Protein AF-Q66L25-F1 (afdb_monomer_lite)

Secondary structure (DSSP, 8-state):
-----HHHHHHHHHHHTT--TTHHHHHHHHHHHHH-GGGGGGGGGG---SSHHHHHT-HHHHHHHHHHHHHHHHHHTTGGGHHHHHHHHHT--

Sequence (93 aa):
MVHLSADEKSAINAVWSKVNIENDGHDALTRLLVVFPWTQRYFSSFGNLSNVAAISGNAKVRAHGKKVLSAVDESIHHLDDIKKKKKKKKKKK

pLDDT: mean 90.58, std 14.56, range [35.91, 98.62]

Foldseek 3Di:
DDDDDPVRLVVVVVVLVPDDLQPVLLVVLLCCCAVPVVVCVVVVVQPDSPDSCRSSPGPVSSVVSSVVSVLVVVLSVVVVCNPVVVVVVVVVD

Radius of gyration: 15.43 Å; chains: 1; bounding box: 30×30×38 Å

Structure (mmCIF, N/CA/C/O backbone):
data_AF-Q66L25-F1
#
_entry.id   AF-Q66L25-F1
#
loop_
_atom_site.group_PDB
_atom_site.id
_atom_site.type_symbol
_atom_site.label_atom_id
_atom_site.label_alt_id
_atom_site.label_comp_id
_atom_site.label_asym_id
_atom_site.label_entity_id
_atom_site.label_seq_id
_atom_site.pdbx_PDB_ins_code
_atom_site.Cartn_x
_atom_site.Cartn_y
_atom_site.Cartn_z
_atom_site.occupancy
_atom_site.B_iso_or_equiv
_atom_site.auth_seq_id
_atom_site.auth_comp_id
_atom_site.auth_asym_id
_atom_site.auth_atom_id
_atom_site.pdbx_PDB_model_num
ATOM 1 N N . MET A 1 1 ? -8.056 -12.584 21.414 1.00 61.84 1 MET A N 1
ATOM 2 C CA . MET A 1 1 ? -8.271 -11.778 20.186 1.00 61.84 1 MET A CA 1
ATOM 3 C C . MET A 1 1 ? -7.975 -10.344 20.578 1.00 61.84 1 MET A C 1
ATOM 5 O O . MET A 1 1 ? -8.243 -10.034 21.728 1.00 61.84 1 MET A O 1
ATOM 9 N N . VAL A 1 2 ? -7.349 -9.522 19.733 1.00 82.56 2 VAL A N 1
ATOM 10 C CA . VAL A 1 2 ? -7.136 -8.114 20.119 1.00 82.56 2 VAL A CA 1
ATOM 11 C C . VAL A 1 2 ? -8.508 -7.450 20.149 1.00 82.56 2 VAL A C 1
ATOM 13 O O . VAL A 1 2 ? -9.280 -7.650 19.213 1.00 82.56 2 VAL A O 1
ATOM 16 N N . HIS A 1 3 ? -8.819 -6.756 21.236 1.00 86.25 3 HIS A N 1
ATOM 17 C CA . HIS A 1 3 ? -10.059 -6.013 21.395 1.00 86.25 3 HIS A CA 1
ATOM 18 C C . HIS A 1 3 ? -9.719 -4.532 21.278 1.00 86.25 3 HIS A C 1
ATOM 20 O O . HIS A 1 3 ? -8.916 -4.043 22.066 1.00 86.25 3 HIS A O 1
ATOM 26 N N . LEU A 1 4 ? -10.292 -3.856 20.283 1.00 91.00 4 LEU A N 1
ATOM 27 C CA . LEU A 1 4 ? -10.109 -2.419 20.100 1.00 91.00 4 LEU A CA 1
ATOM 28 C C . LEU A 1 4 ? -11.191 -1.669 20.876 1.00 91.00 4 LEU A C 1
ATOM 30 O O . LEU A 1 4 ? -12.368 -2.036 20.798 1.00 91.00 4 LEU A O 1
ATOM 34 N N . SER A 1 5 ? -10.803 -0.630 21.608 1.00 94.62 5 SER A N 1
ATOM 35 C CA . SER A 1 5 ? -11.744 0.286 22.248 1.00 94.62 5 SER A CA 1
ATOM 36 C C . SER A 1 5 ? -12.566 1.048 21.199 1.00 94.62 5 SER A C 1
ATOM 38 O O . SER A 1 5 ? -12.247 1.059 20.004 1.00 94.62 5 SER A O 1
ATOM 40 N N . ALA A 1 6 ? -13.650 1.692 21.634 1.00 94.44 6 ALA A N 1
ATOM 41 C CA . ALA A 1 6 ? -14.445 2.544 20.751 1.00 94.44 6 ALA A CA 1
ATOM 42 C C . ALA A 1 6 ? -13.600 3.691 20.164 1.00 94.44 6 ALA A C 1
ATOM 44 O O . ALA A 1 6 ? -13.673 3.955 18.962 1.00 94.44 6 ALA A O 1
ATOM 45 N N . ASP A 1 7 ? -12.740 4.295 20.987 1.00 96.94 7 ASP A N 1
ATOM 46 C CA . ASP A 1 7 ? -11.865 5.396 20.583 1.00 96.94 7 ASP A CA 1
ATOM 47 C C . ASP A 1 7 ? -10.814 4.944 19.565 1.00 96.94 7 ASP A C 1
ATOM 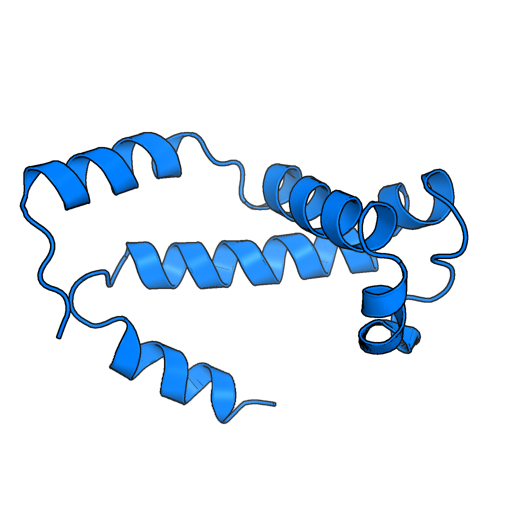49 O O . ASP A 1 7 ? -10.588 5.625 18.566 1.00 96.94 7 ASP A O 1
ATOM 53 N N . GLU A 1 8 ? -10.227 3.755 19.744 1.00 96.00 8 GLU A N 1
ATOM 54 C CA . GLU A 1 8 ? -9.273 3.187 18.784 1.00 96.00 8 GLU A CA 1
ATOM 55 C C . GLU A 1 8 ? -9.936 2.910 17.429 1.00 96.00 8 GLU A C 1
ATOM 57 O O . GLU A 1 8 ? -9.381 3.245 16.380 1.00 96.00 8 GLU A O 1
ATOM 62 N N . LYS A 1 9 ? -11.151 2.341 17.428 1.00 94.62 9 LYS A N 1
ATOM 63 C CA . LYS A 1 9 ? -11.922 2.118 16.192 1.00 94.62 9 LYS A CA 1
ATOM 64 C C . LYS A 1 9 ? -12.260 3.439 15.502 1.00 94.62 9 LYS A C 1
ATOM 66 O O . LYS A 1 9 ? -12.142 3.537 14.281 1.00 94.62 9 LYS A O 1
ATOM 71 N N . SER A 1 10 ? -12.666 4.446 16.274 1.00 96.06 10 SER A N 1
ATOM 72 C CA . SER A 1 10 ? -12.966 5.784 15.764 1.00 96.06 10 SER A CA 1
ATOM 73 C C . SER A 1 10 ? -11.732 6.421 15.121 1.00 96.06 10 SER A C 1
ATOM 75 O O . SER A 1 10 ? -11.793 6.856 13.971 1.00 96.06 10 SER A O 1
ATOM 77 N N . ALA A 1 11 ? -10.582 6.377 15.799 1.00 97.69 11 ALA A N 1
ATOM 78 C CA . ALA A 1 11 ? -9.323 6.910 15.287 1.00 97.69 11 ALA A CA 1
ATOM 79 C C . ALA A 1 11 ? -8.876 6.215 13.989 1.00 97.69 11 ALA A C 1
ATOM 81 O O . ALA A 1 11 ? -8.497 6.890 13.031 1.00 97.69 11 ALA A O 1
ATOM 82 N N . ILE A 1 12 ? -8.976 4.880 13.917 1.00 96.38 12 ILE A N 1
ATOM 83 C CA . ILE A 1 12 ? -8.663 4.116 12.697 1.00 96.38 12 ILE A CA 1
ATOM 84 C C . ILE A 1 12 ? -9.548 4.572 11.534 1.00 96.38 12 ILE A C 1
ATOM 86 O O . ILE A 1 12 ? -9.032 4.875 10.460 1.00 96.38 12 ILE A O 1
ATOM 90 N N . ASN A 1 13 ? -10.864 4.660 11.744 1.00 95.62 13 ASN A N 1
ATOM 91 C CA . ASN A 1 13 ? -11.798 5.088 10.702 1.00 95.62 13 ASN A CA 1
ATOM 92 C C . ASN A 1 13 ? -11.571 6.547 10.279 1.00 95.62 13 ASN A C 1
ATOM 94 O O . ASN A 1 13 ? -11.647 6.857 9.093 1.00 95.62 13 ASN A O 1
ATOM 98 N N . ALA A 1 14 ? -11.247 7.434 11.223 1.00 97.81 14 ALA A N 1
ATOM 99 C CA . ALA A 1 14 ? -10.976 8.845 10.951 1.00 97.81 14 ALA A CA 1
ATOM 100 C C . ALA A 1 14 ? -9.703 9.067 10.118 1.00 97.81 14 ALA A C 1
ATOM 102 O O . ALA A 1 14 ? -9.632 10.015 9.335 1.00 97.81 14 ALA A O 1
ATOM 103 N N . VAL A 1 15 ? -8.690 8.213 10.282 1.00 97.94 15 VAL A N 1
ATOM 104 C CA . VAL A 1 15 ? -7.508 8.215 9.409 1.00 97.94 15 VAL A CA 1
ATOM 105 C C . VAL A 1 15 ? -7.850 7.576 8.065 1.00 97.94 15 VAL A C 1
ATOM 107 O O . VAL A 1 15 ? -7.520 8.139 7.023 1.00 97.94 15 VAL A O 1
ATOM 110 N N . TRP A 1 16 ? -8.536 6.431 8.077 1.00 97.56 16 TRP A N 1
ATOM 111 C CA . TRP A 1 16 ? -8.849 5.682 6.861 1.00 97.56 16 TRP A CA 1
ATOM 112 C C . TRP A 1 16 ? -9.739 6.454 5.885 1.00 97.56 16 TRP A C 1
ATOM 114 O O . TRP A 1 16 ? -9.532 6.366 4.680 1.00 97.56 16 TRP A O 1
ATOM 124 N N . SER A 1 17 ? -10.665 7.278 6.380 1.00 97.06 17 SER A N 1
ATOM 125 C CA . SER A 1 17 ? -11.534 8.114 5.538 1.00 97.06 17 SER A CA 1
ATOM 126 C C . SER A 1 17 ? -10.779 9.127 4.669 1.00 97.06 17 SER A C 1
ATOM 128 O O . SER A 1 17 ? -11.341 9.643 3.705 1.00 97.06 17 SER A O 1
ATOM 130 N N . LYS A 1 18 ? -9.509 9.405 4.986 1.00 97.94 18 LYS A N 1
ATOM 131 C CA . LYS A 1 18 ? -8.633 10.306 4.224 1.00 97.94 18 LYS A CA 1
ATOM 132 C C . LYS A 1 18 ? -7.777 9.573 3.188 1.00 97.94 18 LYS A C 1
ATOM 134 O O . LYS A 1 18 ? -7.122 10.231 2.385 1.00 97.94 18 LYS A O 1
ATOM 139 N N . VAL A 1 19 ? -7.755 8.240 3.215 1.00 98.19 19 VAL A N 1
ATOM 140 C CA . VAL A 1 19 ? -6.918 7.419 2.333 1.00 98.19 19 VAL A CA 1
ATOM 141 C C . VAL A 1 19 ? -7.558 7.315 0.953 1.00 98.19 19 VAL A C 1
ATOM 143 O O . VAL A 1 19 ? -8.681 6.834 0.794 1.00 98.19 19 VAL A O 1
ATOM 146 N N . ASN A 1 20 ? -6.810 7.692 -0.078 1.00 98.25 20 ASN A N 1
ATOM 147 C CA . ASN A 1 20 ? -7.146 7.389 -1.458 1.00 98.25 20 ASN A CA 1
ATOM 148 C C . ASN A 1 20 ? -6.567 6.019 -1.825 1.00 98.25 20 ASN A C 1
ATOM 150 O O . ASN A 1 20 ? -5.386 5.886 -2.137 1.00 98.25 20 ASN A O 1
ATOM 154 N N . ILE A 1 21 ? -7.425 4.996 -1.837 1.00 97.50 21 ILE A N 1
ATOM 155 C CA . ILE A 1 21 ? -7.046 3.592 -2.081 1.00 97.50 21 ILE A CA 1
ATOM 156 C C . ILE A 1 21 ? -6.181 3.409 -3.339 1.00 97.50 21 ILE A C 1
ATOM 158 O O . ILE A 1 21 ? -5.312 2.536 -3.370 1.00 97.50 21 ILE A O 1
ATOM 162 N N . GLU A 1 22 ? -6.421 4.185 -4.395 1.00 96.81 22 GLU A N 1
ATOM 163 C CA . GLU A 1 22 ? -5.654 4.052 -5.629 1.00 96.81 22 GLU A CA 1
ATOM 164 C C . GLU A 1 22 ? -4.290 4.739 -5.539 1.00 96.81 22 GLU A C 1
ATOM 166 O O . GLU A 1 22 ? -3.270 4.089 -5.780 1.00 96.81 22 GLU A O 1
ATOM 171 N N . ASN A 1 23 ? -4.272 6.022 -5.173 1.00 97.81 23 ASN A N 1
ATOM 172 C CA . ASN A 1 23 ? -3.047 6.819 -5.141 1.00 97.81 23 ASN A CA 1
ATOM 173 C C . ASN A 1 23 ? -2.124 6.371 -4.004 1.00 97.81 23 ASN A C 1
ATOM 175 O O . ASN A 1 23 ? -0.973 6.020 -4.251 1.00 97.81 23 ASN A O 1
ATOM 179 N N . ASP A 1 24 ? -2.643 6.266 -2.780 1.00 98.44 24 ASP A N 1
ATOM 180 C CA . ASP A 1 24 ? -1.842 5.858 -1.623 1.00 98.44 24 ASP A CA 1
ATOM 181 C C . ASP A 1 24 ? -1.380 4.402 -1.750 1.00 98.44 24 ASP A C 1
ATOM 183 O O . ASP A 1 24 ? -0.327 4.018 -1.240 1.00 98.44 24 ASP A O 1
ATOM 187 N N . GLY A 1 25 ? -2.151 3.573 -2.462 1.00 98.19 25 GLY A N 1
ATOM 188 C CA . GLY A 1 25 ? -1.828 2.165 -2.685 1.00 98.19 25 GLY A CA 1
ATOM 189 C C . GLY A 1 25 ? -0.683 2.012 -3.665 1.00 98.19 25 GLY A C 1
ATOM 190 O O . GLY A 1 25 ? 0.232 1.216 -3.436 1.00 98.19 25 GLY A O 1
ATOM 191 N N . HIS A 1 26 ? -0.727 2.794 -4.743 1.00 98.44 26 HIS A N 1
ATOM 192 C CA . HIS A 1 26 ? 0.378 2.909 -5.678 1.00 98.44 26 HIS A CA 1
ATOM 193 C C . HIS A 1 26 ? 1.641 3.422 -4.981 1.00 98.44 26 HIS A C 1
ATOM 195 O O . HIS A 1 26 ? 2.675 2.759 -5.052 1.00 98.44 26 HIS A O 1
ATOM 201 N N . ASP A 1 27 ? 1.542 4.526 -4.243 1.00 98.50 27 ASP A N 1
ATOM 202 C CA . ASP A 1 27 ? 2.667 5.130 -3.531 1.00 98.50 27 ASP A CA 1
ATOM 203 C C . ASP A 1 27 ? 3.294 4.173 -2.516 1.00 98.50 27 ASP A C 1
ATOM 205 O O . ASP A 1 27 ? 4.518 4.035 -2.458 1.00 98.50 27 ASP A O 1
ATOM 209 N N . ALA A 1 28 ? 2.475 3.474 -1.728 1.00 98.62 28 ALA A N 1
ATOM 210 C CA . ALA A 1 28 ? 2.958 2.521 -0.737 1.00 98.62 28 ALA A CA 1
ATOM 211 C C . ALA A 1 28 ? 3.724 1.355 -1.382 1.00 98.62 28 ALA A C 1
ATOM 213 O O . ALA A 1 28 ? 4.806 0.996 -0.908 1.00 98.62 28 ALA A O 1
ATOM 214 N N . LEU A 1 29 ? 3.203 0.771 -2.470 1.00 98.50 29 LEU A N 1
ATOM 215 C CA . LEU A 1 29 ? 3.883 -0.336 -3.148 1.00 98.50 29 LEU A CA 1
ATOM 216 C C . LEU A 1 29 ? 5.134 0.137 -3.901 1.00 98.50 29 LEU A C 1
ATOM 218 O O . LEU A 1 29 ? 6.157 -0.544 -3.857 1.00 98.50 29 LEU A O 1
ATOM 222 N N . THR A 1 30 ? 5.095 1.314 -4.524 1.00 98.56 30 THR A N 1
ATOM 223 C CA . THR A 1 30 ? 6.274 1.945 -5.131 1.00 98.56 30 THR A CA 1
ATOM 224 C C . THR A 1 30 ? 7.372 2.152 -4.086 1.00 98.56 30 THR A C 1
ATOM 226 O O . THR A 1 30 ? 8.502 1.710 -4.293 1.00 98.56 30 THR A O 1
ATOM 229 N N . ARG A 1 31 ? 7.043 2.726 -2.918 1.00 98.62 31 ARG A N 1
ATOM 230 C CA . ARG A 1 31 ? 7.992 2.904 -1.803 1.00 98.62 31 ARG A CA 1
ATOM 231 C C . ARG A 1 31 ? 8.565 1.573 -1.322 1.00 98.62 31 ARG A C 1
ATOM 233 O O . ARG A 1 31 ? 9.771 1.492 -1.115 1.00 98.62 31 ARG A O 1
ATOM 240 N N . LEU A 1 32 ? 7.747 0.524 -1.199 1.00 98.56 32 LEU A N 1
ATOM 241 C CA . LEU A 1 32 ? 8.220 -0.814 -0.823 1.00 98.56 32 LEU A CA 1
ATOM 242 C C . LEU A 1 32 ? 9.288 -1.333 -1.797 1.00 98.56 32 LEU A C 1
ATOM 244 O O . LEU A 1 32 ? 10.343 -1.787 -1.363 1.00 98.56 32 LEU A O 1
ATOM 248 N N . LEU A 1 33 ? 9.026 -1.244 -3.103 1.00 98.50 33 LEU A N 1
ATOM 249 C CA . LEU A 1 33 ? 9.918 -1.770 -4.140 1.00 98.50 33 LEU A CA 1
ATOM 250 C C . LEU A 1 33 ? 11.203 -0.947 -4.307 1.00 98.50 33 LEU A C 1
ATOM 252 O O . LEU A 1 33 ? 12.213 -1.499 -4.740 1.00 98.50 33 LEU A O 1
ATOM 256 N N . VAL A 1 34 ? 11.172 0.345 -3.969 1.00 98.25 34 VAL A N 1
ATOM 257 C CA . VAL A 1 34 ? 12.340 1.239 -4.013 1.00 98.25 34 VAL A CA 1
ATOM 258 C C . VAL A 1 34 ? 13.194 1.112 -2.751 1.00 98.25 34 VAL A C 1
ATOM 260 O O . VAL A 1 34 ? 14.401 0.923 -2.849 1.00 98.25 34 VAL A O 1
ATOM 263 N N . VAL A 1 35 ? 12.582 1.203 -1.567 1.00 98.56 35 VAL A N 1
ATOM 264 C CA . VAL A 1 35 ? 13.299 1.197 -0.278 1.00 98.56 35 VAL A CA 1
ATOM 265 C C . VAL A 1 35 ? 13.793 -0.205 0.076 1.00 98.56 35 VAL A C 1
ATOM 267 O O . VAL A 1 35 ? 14.847 -0.357 0.688 1.00 98.56 35 VAL A O 1
ATOM 270 N N . PHE A 1 36 ? 13.074 -1.244 -0.359 1.00 98.12 36 PHE A N 1
ATOM 271 C CA . PHE A 1 36 ? 13.456 -2.638 -0.151 1.00 98.12 36 PHE A CA 1
ATOM 272 C C . PHE A 1 36 ? 13.537 -3.393 -1.488 1.00 98.12 36 PHE A C 1
ATOM 274 O O . PHE A 1 36 ? 12.682 -4.245 -1.763 1.00 98.12 36 PHE A O 1
ATOM 281 N N . PRO A 1 37 ? 14.576 -3.152 -2.316 1.00 97.00 37 PRO A N 1
ATOM 282 C CA . PRO A 1 37 ? 14.675 -3.709 -3.670 1.00 97.00 37 PRO A CA 1
ATOM 283 C C . PRO A 1 37 ? 14.586 -5.235 -3.732 1.00 97.00 37 PRO A C 1
ATOM 285 O O . PRO A 1 37 ? 14.036 -5.795 -4.676 1.00 97.00 37 PRO A O 1
ATOM 288 N N . TRP A 1 38 ? 15.043 -5.932 -2.689 1.00 98.00 38 TRP A N 1
ATOM 289 C CA . TR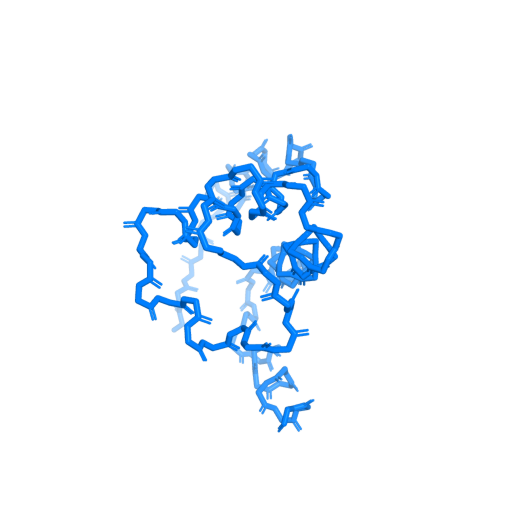P A 1 38 ? 14.964 -7.393 -2.604 1.00 98.00 38 TRP A CA 1
ATOM 290 C C . TRP A 1 38 ? 13.526 -7.935 -2.732 1.00 98.00 38 TRP A C 1
ATOM 292 O O . TRP A 1 38 ? 13.325 -9.075 -3.154 1.00 98.00 38 TRP A O 1
ATOM 302 N N . THR A 1 39 ? 12.513 -7.128 -2.396 1.00 98.19 39 THR A N 1
ATOM 303 C CA . THR A 1 39 ? 11.095 -7.509 -2.489 1.00 98.19 39 THR A CA 1
ATOM 304 C C . THR A 1 39 ? 10.594 -7.604 -3.930 1.00 98.19 39 THR A C 1
ATOM 306 O O . THR A 1 39 ? 9.625 -8.322 -4.186 1.00 98.19 39 THR A O 1
ATOM 309 N N . GLN A 1 40 ? 11.286 -6.974 -4.889 1.00 97.94 40 GLN A N 1
ATOM 310 C CA . GLN A 1 40 ? 10.954 -7.031 -6.317 1.00 97.94 40 GLN A CA 1
ATOM 311 C C . GLN A 1 40 ? 10.936 -8.469 -6.855 1.00 97.94 40 GLN A C 1
ATOM 313 O O . GLN A 1 40 ? 10.174 -8.770 -7.772 1.00 97.94 40 GLN A O 1
ATOM 318 N N . ARG A 1 41 ? 11.684 -9.394 -6.230 1.00 97.44 41 ARG A N 1
ATOM 319 C CA . ARG A 1 41 ? 11.713 -10.822 -6.593 1.00 97.44 41 ARG A CA 1
ATOM 320 C C . ARG A 1 41 ? 10.332 -11.495 -6.595 1.00 97.44 41 ARG A C 1
ATOM 322 O O . ARG A 1 41 ? 10.133 -12.476 -7.302 1.00 97.44 41 ARG A O 1
ATOM 329 N N . TYR A 1 42 ? 9.376 -10.986 -5.811 1.00 97.81 42 TYR A N 1
ATOM 330 C CA . TYR A 1 42 ? 8.006 -11.515 -5.752 1.00 97.81 42 TYR A CA 1
ATOM 331 C C . TYR A 1 42 ? 7.095 -10.981 -6.867 1.00 97.81 42 TYR A C 1
ATOM 333 O O . TYR A 1 42 ? 5.968 -11.451 -7.020 1.00 97.81 42 TYR A O 1
ATOM 341 N N . PHE A 1 43 ? 7.574 -10.007 -7.642 1.00 97.38 43 PHE A N 1
ATOM 342 C CA . PHE A 1 43 ? 6.813 -9.269 -8.647 1.00 97.38 43 PHE A CA 1
ATOM 343 C C . PHE A 1 43 ? 7.426 -9.401 -10.048 1.00 97.38 43 PHE A C 1
ATOM 345 O O . PHE A 1 43 ? 7.268 -8.513 -10.879 1.00 97.38 43 PHE A O 1
ATOM 352 N N . SER A 1 44 ? 8.080 -10.527 -10.351 1.00 95.19 44 SER A N 1
ATOM 353 C CA . SER A 1 44 ? 8.710 -10.785 -11.660 1.00 95.19 44 SER A CA 1
ATOM 354 C C . SER A 1 44 ? 7.756 -10.612 -12.853 1.00 95.19 44 SER A C 1
ATOM 356 O O . SER A 1 44 ? 8.161 -10.158 -13.919 1.00 95.19 44 SER A O 1
ATOM 358 N N . SER A 1 45 ? 6.459 -10.884 -12.671 1.00 97.06 45 SER A N 1
ATOM 359 C CA . SER A 1 45 ? 5.427 -10.690 -13.703 1.00 97.06 45 SER A CA 1
ATOM 360 C C . SER A 1 45 ? 5.078 -9.222 -13.999 1.00 97.06 45 SER A C 1
ATOM 362 O O . SER A 1 45 ? 4.287 -8.946 -14.912 1.00 97.06 45 SER A O 1
ATOM 364 N N . PHE A 1 46 ? 5.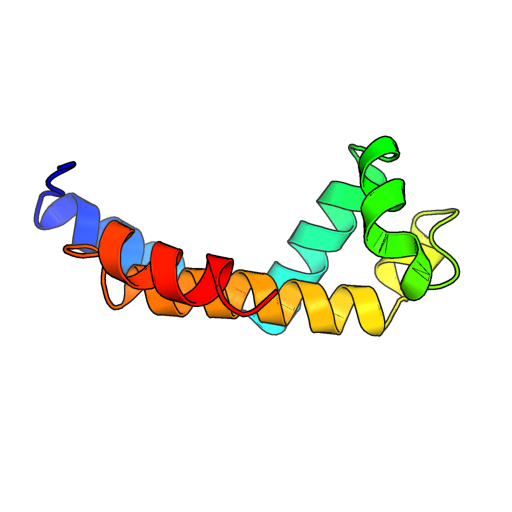624 -8.263 -13.240 1.00 97.81 46 PHE A N 1
ATOM 365 C CA . PHE A 1 46 ? 5.330 -6.837 -13.408 1.00 97.81 46 PHE A CA 1
ATOM 366 C C . PHE A 1 46 ? 6.198 -6.177 -14.484 1.00 97.81 46 PHE A C 1
ATOM 368 O O . PHE A 1 46 ? 5.909 -5.051 -14.880 1.00 97.81 46 PHE A O 1
ATOM 375 N N . GLY A 1 47 ? 7.182 -6.894 -15.034 1.00 96.50 47 GLY A N 1
ATOM 376 C CA . GLY A 1 47 ? 8.077 -6.379 -16.065 1.00 96.50 47 GLY A CA 1
ATOM 377 C C . GLY A 1 47 ? 9.217 -5.565 -15.459 1.00 96.50 47 GLY A C 1
ATOM 378 O O . GLY A 1 47 ? 9.814 -5.976 -14.468 1.00 96.50 47 GLY A O 1
ATOM 379 N N . ASN A 1 48 ? 9.540 -4.423 -16.068 1.00 97.06 48 ASN A N 1
ATOM 380 C CA . ASN A 1 48 ? 10.676 -3.607 -15.647 1.00 97.06 48 ASN A CA 1
ATOM 381 C C . ASN A 1 48 ? 10.419 -2.926 -14.290 1.00 97.06 48 ASN A C 1
ATOM 383 O O . ASN A 1 48 ? 9.495 -2.123 -14.162 1.00 97.06 48 ASN A O 1
ATOM 387 N N . LEU A 1 49 ? 11.272 -3.226 -13.307 1.00 98.00 49 LEU A N 1
ATOM 388 C CA . LEU A 1 49 ? 11.308 -2.618 -11.970 1.00 98.00 49 LEU A CA 1
ATOM 389 C C . LEU A 1 49 ? 12.729 -2.137 -11.601 1.00 98.00 49 LEU A C 1
ATOM 391 O O . LEU A 1 49 ? 13.053 -1.976 -10.431 1.00 98.00 49 LEU A O 1
ATOM 395 N N . SER A 1 50 ? 13.599 -1.932 -12.595 1.00 95.94 50 SER A N 1
ATOM 396 C CA . SER A 1 50 ? 15.044 -1.727 -12.382 1.00 95.94 50 SER A CA 1
ATOM 397 C C . SER A 1 50 ? 15.431 -0.374 -11.773 1.00 95.94 50 SER A C 1
ATOM 399 O O 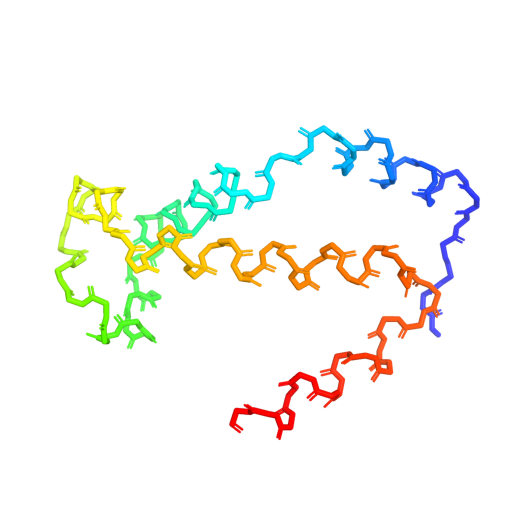. SER A 1 50 ? 16.533 -0.233 -11.253 1.00 95.94 50 SER A O 1
ATOM 401 N N . ASN A 1 51 ? 14.556 0.630 -11.835 1.00 97.19 51 ASN A N 1
ATOM 402 C CA . ASN A 1 51 ? 14.803 1.963 -11.289 1.00 97.19 51 ASN A CA 1
ATOM 403 C C . ASN A 1 51 ? 13.497 2.630 -10.835 1.00 97.19 51 ASN A C 1
ATOM 405 O O . ASN A 1 51 ? 12.402 2.147 -11.126 1.00 97.19 51 ASN A O 1
ATOM 409 N N . VAL A 1 52 ? 13.613 3.760 -10.133 1.00 97.56 52 VAL A N 1
ATOM 410 C CA . VAL A 1 52 ? 12.468 4.460 -9.528 1.00 97.56 52 VAL A CA 1
ATOM 411 C C . VAL A 1 52 ? 11.420 4.861 -10.566 1.00 97.56 52 VAL A C 1
ATOM 413 O O . VAL A 1 52 ? 10.244 4.595 -10.344 1.00 97.56 52 VAL A O 1
ATOM 416 N N . ALA A 1 53 ? 11.829 5.438 -11.701 1.00 98.00 53 ALA A N 1
ATOM 417 C CA . ALA A 1 53 ? 10.905 5.861 -12.756 1.00 98.00 53 ALA A CA 1
ATOM 418 C C . ALA A 1 53 ? 10.175 4.668 -13.395 1.00 98.00 53 ALA A C 1
ATOM 420 O O . ALA A 1 53 ? 8.977 4.739 -13.663 1.00 98.00 53 ALA A O 1
ATOM 421 N N . ALA A 1 54 ? 10.876 3.545 -13.586 1.00 98.00 54 ALA A N 1
ATOM 422 C CA . ALA A 1 54 ? 10.277 2.311 -14.077 1.00 98.00 54 ALA A CA 1
ATOM 423 C C . ALA A 1 54 ? 9.253 1.741 -13.086 1.00 98.00 54 ALA A C 1
ATOM 425 O O . ALA A 1 54 ? 8.203 1.283 -13.516 1.00 98.00 54 ALA A O 1
ATOM 426 N N . ILE A 1 55 ? 9.524 1.793 -11.777 1.00 98.38 55 ILE A N 1
ATOM 427 C CA . ILE A 1 55 ? 8.604 1.309 -10.736 1.00 98.38 55 ILE A CA 1
ATOM 428 C C . ILE A 1 55 ? 7.376 2.224 -10.619 1.00 98.38 55 ILE A C 1
ATOM 430 O O . ILE A 1 55 ? 6.248 1.729 -10.648 1.00 98.38 55 ILE A O 1
ATOM 434 N N . SER A 1 56 ? 7.574 3.541 -10.500 1.00 97.62 56 SER A N 1
ATOM 435 C CA . SER A 1 56 ? 6.481 4.507 -10.321 1.00 97.62 56 SER A CA 1
ATOM 436 C C . SER A 1 56 ? 5.605 4.636 -11.570 1.00 97.62 56 SER A C 1
ATOM 438 O O . SER A 1 56 ? 4.392 4.779 -11.466 1.00 97.62 56 SER A O 1
ATOM 440 N N . GLY A 1 57 ? 6.178 4.494 -12.767 1.00 97.88 57 GLY A N 1
ATOM 441 C CA . GLY A 1 57 ? 5.421 4.463 -14.020 1.00 97.88 57 GLY A CA 1
ATOM 442 C C . GLY A 1 57 ? 4.705 3.135 -14.302 1.00 97.88 57 GLY A C 1
ATOM 443 O O . GLY A 1 57 ? 3.969 3.031 -15.284 1.00 97.88 57 GLY A O 1
ATOM 444 N N . ASN A 1 58 ? 4.906 2.091 -13.490 1.00 98.25 58 ASN A N 1
ATOM 445 C CA . ASN A 1 58 ? 4.413 0.754 -13.810 1.00 98.25 58 ASN A CA 1
ATOM 446 C C . ASN A 1 58 ? 2.916 0.583 -13.490 1.00 98.25 58 ASN A C 1
ATOM 448 O O . ASN A 1 58 ? 2.497 0.516 -12.330 1.00 98.25 58 ASN A O 1
ATOM 452 N N . ALA A 1 59 ? 2.100 0.396 -14.531 1.00 98.19 59 ALA A N 1
ATOM 453 C CA . ALA A 1 59 ? 0.657 0.187 -14.394 1.00 98.19 59 ALA A CA 1
ATOM 454 C C . ALA A 1 59 ? 0.286 -1.040 -13.534 1.00 98.19 59 ALA A C 1
ATOM 456 O O . ALA A 1 59 ? -0.716 -1.011 -12.815 1.00 98.19 59 ALA A O 1
ATOM 457 N N . LYS A 1 60 ? 1.094 -2.113 -13.546 1.00 98.38 60 LYS A N 1
ATOM 458 C CA . LYS A 1 60 ? 0.857 -3.302 -12.709 1.00 98.38 60 LYS A CA 1
ATOM 459 C C . LYS A 1 60 ? 1.171 -3.035 -11.237 1.00 98.38 60 LYS A C 1
ATOM 461 O O . LYS A 1 60 ? 0.448 -3.540 -10.380 1.00 98.38 60 LYS A O 1
ATOM 466 N N . VAL A 1 61 ? 2.171 -2.199 -10.936 1.00 98.25 61 VAL A N 1
ATOM 467 C CA . VAL A 1 61 ? 2.441 -1.725 -9.564 1.00 98.25 61 VAL A CA 1
ATOM 468 C C . VAL A 1 61 ? 1.250 -0.920 -9.052 1.00 98.25 61 VAL A C 1
ATOM 470 O O . VAL A 1 61 ? 0.724 -1.230 -7.986 1.00 98.25 61 VAL A O 1
ATOM 473 N N . ARG A 1 62 ? 0.741 0.038 -9.836 1.00 98.38 62 ARG A N 1
ATOM 474 C CA . ARG A 1 62 ? -0.471 0.804 -9.489 1.00 98.38 62 ARG A CA 1
ATOM 475 C C . ARG A 1 62 ? -1.679 -0.101 -9.230 1.00 98.38 62 ARG A C 1
ATOM 477 O O . ARG A 1 62 ? -2.295 -0.027 -8.167 1.00 98.38 62 ARG A O 1
ATOM 484 N N . ALA A 1 63 ? -1.981 -1.007 -10.160 1.00 98.25 63 ALA A N 1
ATOM 485 C CA . ALA A 1 63 ? -3.109 -1.926 -10.028 1.00 98.25 63 ALA A CA 1
ATOM 486 C C . ALA A 1 63 ? -2.979 -2.848 -8.801 1.00 98.25 63 ALA A C 1
ATOM 488 O O . ALA A 1 63 ? -3.963 -3.114 -8.104 1.00 98.25 63 ALA A O 1
ATOM 489 N N . HIS A 1 64 ? -1.771 -3.335 -8.506 1.00 98.12 64 HIS A N 1
ATOM 490 C CA . HIS A 1 64 ? -1.555 -4.199 -7.350 1.00 98.12 64 HIS A CA 1
ATOM 491 C C . HIS A 1 64 ? -1.584 -3.435 -6.026 1.00 98.12 64 HIS A C 1
ATOM 493 O O . HIS A 1 64 ? -2.160 -3.937 -5.064 1.00 98.12 64 HIS A O 1
ATOM 499 N N . GLY A 1 65 ? -1.031 -2.221 -5.984 1.00 98.19 65 GLY A N 1
ATOM 500 C CA . GLY A 1 65 ? -1.113 -1.324 -4.832 1.00 98.19 65 GLY A CA 1
ATOM 501 C C . GLY A 1 65 ? -2.562 -1.060 -4.423 1.00 98.19 65 GLY A C 1
ATOM 502 O O . GLY A 1 65 ? -2.933 -1.291 -3.270 1.00 98.19 65 GLY A O 1
ATOM 503 N N . LYS A 1 66 ? -3.418 -0.735 -5.403 1.00 98.19 66 LYS A N 1
ATOM 504 C CA . LYS A 1 66 ? -4.874 -0.626 -5.213 1.00 98.19 66 LYS A CA 1
ATOM 505 C C . LYS A 1 66 ? -5.467 -1.904 -4.618 1.00 98.19 66 LYS A C 1
ATOM 507 O O . LYS A 1 66 ? -6.166 -1.851 -3.612 1.00 98.19 66 LYS A O 1
ATOM 512 N N . LYS A 1 67 ? -5.142 -3.075 -5.181 1.00 97.44 67 LYS A N 1
ATOM 513 C CA . LYS A 1 67 ? -5.629 -4.375 -4.676 1.00 97.44 67 LYS A CA 1
ATOM 514 C C . LYS A 1 67 ? -5.214 -4.641 -3.223 1.00 97.44 67 LYS A C 1
ATOM 516 O O . LYS A 1 67 ? -5.986 -5.242 -2.473 1.00 97.44 67 LYS A O 1
ATOM 521 N N . VAL A 1 68 ? -4.011 -4.225 -2.825 1.00 96.75 68 VAL A N 1
ATOM 522 C CA . VAL A 1 68 ? -3.522 -4.352 -1.445 1.00 96.75 68 VAL A CA 1
ATOM 523 C C . VAL A 1 68 ? -4.311 -3.442 -0.505 1.00 96.75 68 VAL A C 1
ATOM 525 O O . VAL A 1 68 ? -4.832 -3.946 0.489 1.00 96.75 68 VAL A O 1
ATOM 528 N N . LEU A 1 69 ? -4.474 -2.151 -0.817 1.00 96.88 69 LEU A N 1
ATOM 529 C CA . LEU A 1 69 ? -5.240 -1.248 0.051 1.00 96.88 69 LEU A CA 1
ATOM 530 C C . LEU A 1 69 ? -6.734 -1.571 0.079 1.00 96.88 69 LEU A C 1
ATOM 532 O O . LEU A 1 69 ? -7.314 -1.531 1.156 1.00 96.88 69 LEU A O 1
ATOM 536 N N . SER A 1 70 ? -7.350 -2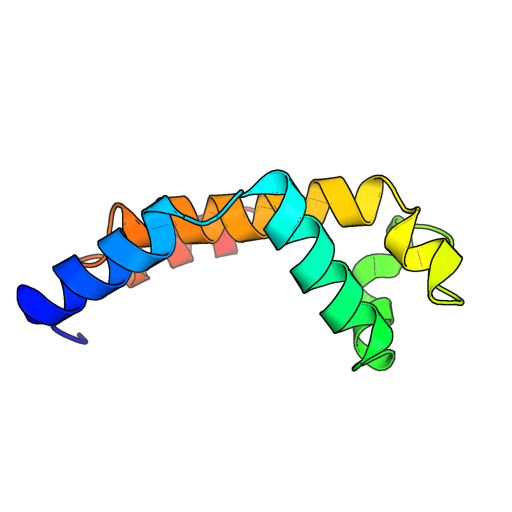.013 -1.022 1.00 96.19 70 SER A N 1
ATOM 537 C CA . SER A 1 70 ? -8.726 -2.539 -0.981 1.00 96.19 70 SER A CA 1
ATOM 538 C C . SER A 1 70 ? -8.847 -3.733 -0.031 1.00 96.19 70 SER A C 1
ATOM 540 O O . SER A 1 70 ? -9.866 -3.933 0.624 1.00 96.19 70 SER A O 1
ATOM 542 N N . ALA A 1 71 ? -7.795 -4.549 0.096 1.00 93.50 71 ALA A N 1
ATOM 543 C CA . ALA A 1 71 ? -7.814 -5.642 1.053 1.00 93.50 71 ALA A CA 1
ATOM 544 C C . ALA A 1 71 ? -7.709 -5.183 2.516 1.00 93.50 71 ALA A C 1
ATOM 546 O O . ALA A 1 71 ? -8.218 -5.890 3.397 1.00 93.50 71 ALA A O 1
ATOM 547 N N . VAL A 1 72 ? -7.052 -4.049 2.758 1.00 94.88 72 VAL A N 1
ATOM 548 C CA . VAL A 1 72 ? -6.994 -3.376 4.060 1.00 94.88 72 VAL A CA 1
ATOM 549 C C . VAL A 1 72 ? -8.333 -2.705 4.369 1.00 94.88 72 VAL A C 1
ATOM 551 O O . VAL A 1 72 ? -8.842 -2.922 5.463 1.00 94.88 72 VAL A O 1
ATOM 554 N N . ASP A 1 73 ? -8.950 -2.033 3.393 1.00 94.44 73 ASP A N 1
ATOM 555 C CA . ASP A 1 73 ? -10.289 -1.432 3.487 1.00 94.44 73 ASP A CA 1
ATOM 556 C C . ASP A 1 73 ? -11.323 -2.442 3.997 1.00 94.44 73 ASP A C 1
ATOM 558 O O . ASP A 1 73 ? -11.951 -2.263 5.039 1.00 94.44 73 ASP A O 1
ATOM 562 N N . GLU A 1 74 ? -11.400 -3.600 3.336 1.00 91.81 74 GLU A N 1
ATOM 563 C CA . GLU A 1 74 ? -12.275 -4.688 3.770 1.00 91.81 74 GLU A CA 1
ATOM 564 C C . GLU A 1 74 ? -11.976 -5.169 5.199 1.00 91.81 74 GLU A C 1
ATOM 566 O O . GLU A 1 74 ? -12.856 -5.709 5.863 1.00 91.81 74 GLU A O 1
ATOM 571 N N . SER A 1 75 ? -10.728 -5.061 5.661 1.00 91.19 75 SER A N 1
ATOM 572 C CA . SER A 1 75 ? -10.360 -5.458 7.025 1.00 91.19 75 SER A CA 1
ATOM 573 C C . SER A 1 75 ? -10.786 -4.407 8.052 1.00 91.19 75 SER A C 1
ATOM 575 O O . SER A 1 75 ? -11.159 -4.781 9.160 1.00 91.19 75 SER A O 1
ATOM 577 N N . ILE A 1 76 ? -10.767 -3.124 7.684 1.00 92.31 76 ILE A N 1
ATOM 578 C CA . ILE A 1 76 ? -11.212 -2.003 8.522 1.00 92.31 76 ILE A CA 1
ATOM 579 C C . ILE A 1 76 ? -12.740 -2.008 8.670 1.00 92.31 76 ILE A C 1
ATOM 581 O O . ILE A 1 76 ? -13.259 -1.812 9.763 1.00 92.31 76 ILE A O 1
ATOM 585 N N . HIS A 1 77 ? -13.477 -2.407 7.635 1.00 88.12 77 HIS A N 1
ATOM 586 C CA . HIS A 1 77 ? -14.920 -2.652 7.752 1.00 88.12 77 HIS A CA 1
ATOM 587 C C . HIS A 1 77 ? -15.285 -3.861 8.645 1.00 88.12 77 HIS A C 1
ATOM 589 O O . HIS A 1 77 ? -16.456 -4.083 8.953 1.00 88.12 77 HIS A O 1
ATOM 595 N N . HIS A 1 78 ? -14.300 -4.657 9.080 1.00 88.38 78 HIS A N 1
ATOM 596 C CA . HIS A 1 78 ? -14.494 -5.847 9.914 1.00 88.38 78 HIS A CA 1
ATOM 597 C C . HIS A 1 78 ? -13.452 -5.944 11.046 1.00 88.38 78 HIS A C 1
ATOM 599 O O . HIS A 1 78 ? -12.907 -7.027 11.293 1.00 88.38 78 HIS A O 1
ATOM 605 N N . LEU A 1 79 ? -13.164 -4.826 11.728 1.00 86.75 79 LEU A N 1
ATOM 606 C CA . LEU A 1 79 ? -12.120 -4.740 12.765 1.00 86.75 79 LEU A CA 1
ATOM 607 C C . LEU A 1 79 ? -12.264 -5.781 13.890 1.00 86.75 79 LEU A C 1
ATOM 609 O O . LEU A 1 79 ? -11.257 -6.276 14.392 1.00 86.75 79 LEU A O 1
ATOM 613 N N . ASP A 1 80 ? -13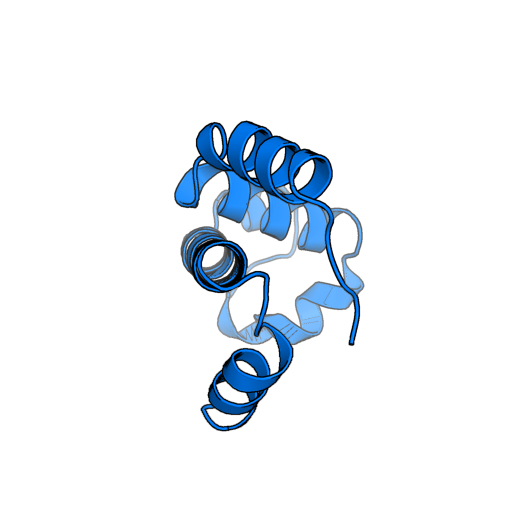.491 -6.179 14.228 1.00 85.25 80 ASP A N 1
ATOM 614 C CA . ASP A 1 80 ? -13.757 -7.173 15.277 1.00 85.25 80 ASP A CA 1
ATOM 615 C C . ASP A 1 80 ? -13.448 -8.623 14.855 1.00 85.25 80 ASP A C 1
ATOM 617 O O . ASP A 1 80 ? -13.262 -9.497 15.699 1.00 85.25 80 ASP A O 1
ATOM 621 N N . ASP A 1 81 ? -13.336 -8.896 13.548 1.00 82.06 81 ASP A N 1
ATOM 622 C CA . ASP A 1 81 ? -13.310 -10.257 12.991 1.00 82.06 81 ASP A CA 1
ATOM 623 C C . ASP A 1 81 ? -12.212 -10.476 11.923 1.00 82.06 81 ASP A C 1
ATOM 625 O O . ASP A 1 81 ? -12.269 -11.386 11.082 1.00 82.06 81 ASP A O 1
ATOM 629 N N . ILE A 1 82 ? -11.134 -9.686 11.982 1.00 78.06 82 ILE A N 1
ATOM 630 C CA . ILE A 1 82 ? -10.050 -9.654 10.978 1.00 78.06 82 ILE A CA 1
ATOM 631 C C . ILE A 1 82 ? -9.465 -11.053 10.679 1.00 78.06 82 ILE A C 1
ATOM 633 O O . ILE A 1 82 ? -9.170 -11.390 9.524 1.00 78.06 82 ILE A O 1
ATOM 637 N N . LYS A 1 83 ? -9.292 -11.914 11.698 1.00 68.69 83 LYS A N 1
ATOM 638 C CA . LYS A 1 83 ? -8.704 -13.261 11.524 1.00 68.69 83 LYS A CA 1
ATOM 639 C C . LYS A 1 83 ? -9.557 -14.173 10.634 1.00 68.69 83 LYS A C 1
ATOM 641 O O . LYS A 1 83 ? -8.990 -14.950 9.860 1.00 68.69 83 LYS A O 1
ATOM 646 N N . LYS A 1 84 ? -10.890 -14.088 10.713 1.00 63.00 84 LYS A N 1
ATOM 647 C CA . LYS A 1 84 ? -11.797 -14.935 9.919 1.00 63.00 84 LYS A CA 1
ATOM 648 C C . LYS A 1 84 ? -11.695 -14.601 8.428 1.00 63.00 84 LYS A C 1
ATOM 650 O O . LYS A 1 84 ? -11.579 -15.508 7.603 1.00 63.00 84 LYS A O 1
ATOM 655 N N . LYS A 1 85 ? -11.631 -13.312 8.069 1.00 60.09 85 LYS A N 1
ATOM 656 C CA . LYS A 1 85 ? -11.506 -12.867 6.667 1.00 60.09 85 LYS A CA 1
ATOM 657 C C . LYS A 1 85 ? -10.125 -13.137 6.061 1.00 60.09 85 LYS A C 1
ATOM 659 O O . LYS A 1 85 ? -10.056 -13.589 4.915 1.00 60.09 85 LYS A O 1
ATOM 664 N N . LYS A 1 86 ? -9.028 -12.979 6.818 1.00 60.47 86 LYS A N 1
ATOM 665 C CA . LYS A 1 86 ? -7.666 -13.283 6.319 1.00 60.47 86 LYS A CA 1
ATOM 666 C C . LYS A 1 86 ? -7.514 -14.739 5.843 1.00 60.47 86 LYS A C 1
ATOM 668 O O . LYS A 1 86 ? -6.815 -14.984 4.859 1.00 60.47 86 LYS A O 1
ATOM 673 N N . LYS A 1 87 ? -8.212 -15.703 6.466 1.00 55.03 87 LYS A N 1
ATOM 674 C CA . LYS A 1 87 ? -8.203 -17.117 6.035 1.00 55.03 87 LYS A CA 1
ATOM 675 C C . LYS A 1 87 ? -8.782 -17.322 4.626 1.00 55.03 87 LYS A C 1
ATOM 677 O O . LYS A 1 87 ? -8.249 -18.143 3.888 1.00 55.03 87 LYS A O 1
ATOM 682 N N . LYS A 1 88 ? -9.813 -16.567 4.218 1.00 51.88 88 LYS A N 1
ATOM 683 C CA . LYS A 1 88 ? -10.390 -16.665 2.860 1.00 51.88 88 LYS A CA 1
ATOM 684 C C . LYS A 1 88 ? -9.423 -16.166 1.780 1.00 51.88 88 LYS A C 1
ATOM 686 O O . LYS A 1 88 ? -9.343 -16.779 0.723 1.00 51.88 88 LYS A O 1
ATOM 691 N N . LYS A 1 89 ? -8.655 -15.100 2.047 1.00 56.28 89 LYS A N 1
ATOM 692 C CA . LYS A 1 89 ? -7.667 -14.562 1.088 1.00 56.28 89 LYS A CA 1
ATOM 693 C C . LYS A 1 89 ? -6.444 -15.468 0.922 1.00 56.28 89 LYS A C 1
ATOM 695 O O . LYS A 1 89 ? -5.947 -15.590 -0.190 1.00 56.28 89 LYS A O 1
ATOM 700 N N . LYS A 1 90 ? -6.004 -16.151 1.988 1.00 57.84 90 LYS A N 1
ATOM 701 C CA . LYS A 1 90 ? -4.912 -17.142 1.914 1.00 57.84 90 LYS A CA 1
ATOM 702 C C . LYS A 1 90 ? -5.258 -18.386 1.081 1.00 57.84 90 LYS A C 1
ATOM 704 O O . LYS A 1 90 ? -4.345 -19.003 0.565 1.00 57.84 90 LYS A O 1
ATOM 709 N N . LYS A 1 91 ? -6.545 -18.742 0.950 1.00 45.50 91 LYS A N 1
ATOM 710 C CA . LYS A 1 91 ? -7.018 -19.920 0.192 1.00 45.50 91 LYS A CA 1
ATOM 711 C C . LYS A 1 91 ? -7.299 -19.660 -1.298 1.00 45.50 91 LYS A C 1
ATOM 713 O O . LYS A 1 91 ? -7.656 -20.592 -2.003 1.00 45.50 91 LYS A O 1
ATOM 718 N N . LYS A 1 92 ? -7.216 -18.407 -1.763 1.00 44.56 92 LYS A N 1
ATOM 719 C CA . LYS A 1 92 ? -7.484 -18.004 -3.161 1.00 44.56 92 LYS A CA 1
ATOM 720 C C . LYS A 1 92 ? -6.205 -17.684 -3.956 1.00 44.56 92 LYS A C 1
ATOM 722 O O . LYS A 1 92 ? -6.287 -17.020 -4.986 1.00 44.56 92 LYS A O 1
ATOM 727 N N . LYS A 1 93 ? -5.040 -18.077 -3.443 1.00 35.91 93 LYS A N 1
ATOM 728 C CA . LYS A 1 93 ? -3.755 -18.015 -4.141 1.00 35.91 93 LYS A CA 1
ATOM 729 C C . LYS A 1 93 ? -3.244 -19.427 -4.337 1.00 35.91 93 LYS A C 1
ATOM 731 O O . LYS A 1 93 ? -3.449 -20.216 -3.389 1.00 35.91 93 LYS A O 1
#

Organism: Xenopus laevis (NCBI:txid8355)

InterPro domains:
  IPR000971 Globin [PF00042] (26-86)
  IPR000971 Globin [PS01033] (3-93)
  IPR002337 Hemoglobin, beta-type [PR00814] (30-46)
  IPR002337 Hemoglobin, beta-type [PR00814] (48-63)
  IPR002337 Hemoglobin, beta-type [PR00814] (72-89)
  IPR009050 Globin-like superfamily [SSF46458] (2-85)
  IPR012292 Globin/Protoglobin [G3DSA:1.10.490.10] (2-92)
  IPR050056 Hemoglobin and related oxygen transporters [PTHR11442] (1-88)